Protein AF-F3FWI4-F1 (afdb_monomer)

Sequence (89 aa):
TRYISAVESMHALGRAMAGFFEEYDVVLTPTLNRAPPRLGELAFDDDSRSLQDFIALSHSYSPYTAIFNATGQPAMSVPLYWTADSLPL

Structure (mmCIF, N/CA/C/O backbone):
data_AF-F3FWI4-F1
#
_entry.id   AF-F3FWI4-F1
#
loop_
_atom_site.group_PDB
_atom_site.id
_atom_site.type_symbol
_atom_site.label_atom_id
_atom_site.label_alt_id
_atom_site.label_comp_id
_atom_site.label_asym_id
_atom_site.label_entity_id
_atom_site.label_seq_id
_atom_site.pdbx_PDB_ins_code
_atom_site.Cartn_x
_atom_site.Cartn_y
_atom_site.Cartn_z
_atom_site.occupancy
_atom_site.B_iso_or_equiv
_atom_site.auth_seq_id
_atom_site.auth_comp_id
_atom_site.auth_asym_id
_atom_site.auth_atom_id
_atom_site.pdbx_PDB_model_num
ATOM 1 N N . THR A 1 1 ? 3.367 20.090 16.250 1.00 82.50 1 THR A N 1
ATOM 2 C CA . THR A 1 1 ? 1.920 19.907 15.987 1.00 82.50 1 THR A CA 1
ATOM 3 C C . THR A 1 1 ? 1.631 18.949 14.834 1.00 82.50 1 THR A C 1
ATOM 5 O O . THR A 1 1 ? 0.761 18.110 15.008 1.00 82.50 1 THR A O 1
ATOM 8 N N . ARG A 1 2 ? 2.364 18.983 13.702 1.00 92.81 2 ARG A N 1
ATOM 9 C CA . ARG A 1 2 ? 2.129 18.080 12.545 1.00 92.81 2 ARG A CA 1
ATOM 10 C C . ARG A 1 2 ? 2.144 16.579 12.871 1.00 92.81 2 ARG A C 1
ATOM 12 O O . ARG A 1 2 ? 1.286 15.861 12.384 1.00 92.81 2 ARG A O 1
ATOM 19 N N . TYR A 1 3 ? 3.068 16.130 13.722 1.00 95.44 3 TYR A N 1
ATOM 20 C CA . TYR A 1 3 ? 3.142 14.724 14.136 1.00 95.44 3 TYR A CA 1
ATOM 21 C C . TYR A 1 3 ? 1.865 14.246 14.844 1.00 95.44 3 TYR A C 1
ATOM 23 O O . TYR A 1 3 ? 1.281 13.249 14.444 1.00 95.44 3 TYR A O 1
ATOM 31 N N . ILE A 1 4 ? 1.386 15.003 15.840 1.00 97.19 4 ILE A N 1
ATOM 32 C CA . ILE A 1 4 ? 0.155 14.671 16.576 1.00 97.19 4 ILE A CA 1
ATOM 33 C C . ILE A 1 4 ? -1.035 14.602 15.615 1.00 97.19 4 ILE A C 1
ATOM 35 O O . ILE A 1 4 ? -1.795 13.645 15.649 1.00 97.19 4 ILE A O 1
ATOM 39 N N . SER A 1 5 ? -1.156 15.569 14.700 1.00 97.50 5 SER A N 1
ATOM 40 C CA . SER A 1 5 ? -2.218 15.544 13.689 1.00 97.50 5 SER A CA 1
ATOM 41 C C . SER A 1 5 ? -2.156 14.303 12.793 1.00 97.50 5 SER A C 1
ATOM 43 O O . SER A 1 5 ? -3.205 13.796 12.417 1.00 97.50 5 SER A O 1
ATOM 45 N N . ALA A 1 6 ? -0.962 13.817 12.442 1.00 95.00 6 ALA A N 1
ATOM 46 C CA . ALA A 1 6 ? -0.815 12.603 11.642 1.00 95.00 6 ALA A CA 1
ATOM 47 C C . ALA A 1 6 ? -1.252 11.349 12.417 1.00 95.00 6 ALA A C 1
ATOM 49 O O . ALA A 1 6 ? -1.953 10.505 11.864 1.00 95.00 6 ALA A O 1
ATOM 50 N N . VAL A 1 7 ? -0.900 11.261 13.703 1.00 96.25 7 VAL A N 1
ATOM 51 C CA . VAL A 1 7 ? -1.351 10.177 14.590 1.00 96.25 7 VAL A CA 1
ATOM 52 C C . VAL A 1 7 ? -2.876 10.176 14.718 1.00 96.25 7 VAL A C 1
ATOM 54 O O . VAL A 1 7 ? -3.504 9.131 14.570 1.00 96.25 7 VAL A O 1
ATOM 57 N N . GLU A 1 8 ? -3.496 11.345 14.897 1.00 97.25 8 GLU A N 1
ATOM 58 C CA . GLU A 1 8 ? -4.959 11.449 14.949 1.00 97.25 8 GLU A CA 1
ATOM 59 C C . GLU A 1 8 ? -5.631 11.024 13.638 1.00 97.25 8 GLU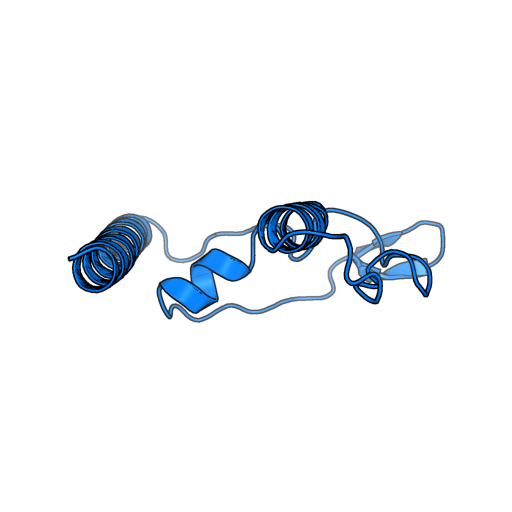 A C 1
ATOM 61 O O . GLU A 1 8 ? -6.661 10.347 13.669 1.00 97.25 8 GLU A O 1
ATOM 66 N N . SER A 1 9 ? -5.031 11.339 12.485 1.00 96.31 9 SER A N 1
ATOM 67 C CA . SER A 1 9 ? -5.512 10.845 11.189 1.00 96.31 9 SER A CA 1
ATOM 68 C C . SER A 1 9 ? -5.445 9.318 11.092 1.00 96.31 9 SER A C 1
ATOM 70 O O . SER A 1 9 ? -6.393 8.703 10.605 1.00 96.31 9 SER A O 1
ATOM 72 N N . MET A 1 10 ? -4.373 8.688 11.590 1.00 95.75 10 MET A N 1
ATOM 73 C CA . MET A 1 10 ? -4.271 7.222 11.637 1.00 95.75 10 MET A CA 1
ATOM 74 C C . MET A 1 10 ? -5.341 6.613 12.552 1.00 95.75 10 MET A C 1
ATOM 76 O O . MET A 1 10 ? -6.005 5.653 12.165 1.00 95.75 10 MET A O 1
ATOM 80 N N . HIS A 1 11 ? -5.580 7.200 13.730 1.00 97.00 11 HIS A N 1
ATOM 81 C CA . HIS A 1 11 ? -6.647 6.749 14.628 1.00 97.00 11 HIS A CA 1
ATOM 82 C C . HIS A 1 11 ? -8.043 6.902 14.007 1.00 97.00 11 HIS A C 1
ATOM 84 O O . HIS A 1 11 ? -8.895 6.027 14.173 1.00 97.00 11 HIS A O 1
ATOM 90 N N . ALA A 1 12 ? -8.297 8.002 13.293 1.00 97.62 12 ALA A N 1
ATOM 91 C CA . ALA A 1 12 ? -9.559 8.217 12.591 1.00 97.62 12 ALA A CA 1
ATOM 92 C C . ALA A 1 12 ? -9.779 7.172 11.489 1.00 97.62 12 ALA A C 1
ATOM 94 O O . ALA A 1 12 ? -10.871 6.611 11.402 1.00 97.62 12 ALA A O 1
ATOM 95 N N . LEU A 1 13 ? -8.737 6.857 10.713 1.00 97.44 13 LEU A N 1
ATOM 96 C CA . LEU A 1 13 ? -8.781 5.809 9.693 1.00 97.44 13 LEU A CA 1
ATOM 97 C C . LEU A 1 13 ? -9.055 4.428 10.311 1.00 97.44 13 LEU A C 1
ATOM 99 O O . LEU A 1 13 ? -9.892 3.685 9.802 1.00 97.44 13 LEU A O 1
ATOM 103 N N . GLY A 1 14 ? -8.420 4.115 11.445 1.00 97.69 14 GLY A N 1
ATOM 104 C CA . GLY A 1 14 ? -8.661 2.875 12.188 1.00 97.69 14 GLY A CA 1
ATOM 105 C C . GLY A 1 14 ? -10.118 2.719 12.629 1.00 97.69 14 GLY A C 1
ATOM 106 O O . GLY A 1 14 ? -10.711 1.665 12.414 1.00 97.69 14 GLY A O 1
ATOM 107 N N . ARG A 1 15 ? -10.728 3.782 13.172 1.00 97.69 15 ARG A N 1
ATOM 108 C CA . ARG A 1 15 ? -12.153 3.780 13.555 1.00 97.69 15 ARG A CA 1
ATOM 109 C C . ARG A 1 15 ? -13.088 3.635 12.356 1.00 97.69 15 ARG A C 1
ATOM 111 O O . ARG A 1 15 ? -14.080 2.926 12.461 1.00 97.69 15 ARG A O 1
ATOM 118 N N . ALA A 1 16 ? -12.772 4.275 11.230 1.00 97.50 16 ALA A N 1
ATOM 119 C CA . ALA A 1 16 ? -13.566 4.142 10.010 1.00 97.50 16 ALA A CA 1
ATOM 120 C C . ALA A 1 16 ? -13.560 2.696 9.488 1.00 97.50 16 ALA A C 1
ATOM 122 O O . ALA A 1 16 ? -14.615 2.153 9.173 1.00 97.50 16 ALA A O 1
ATOM 123 N N . MET A 1 17 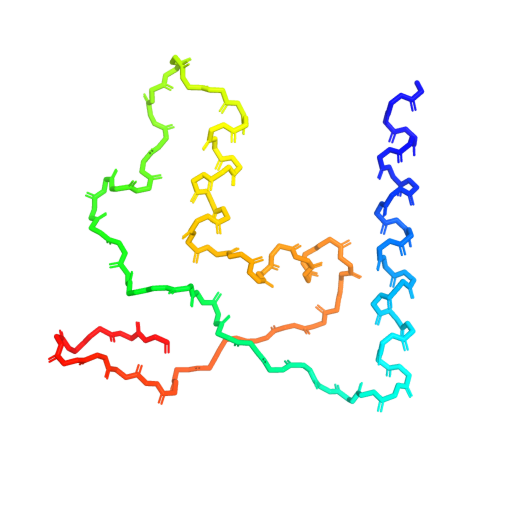? -12.389 2.049 9.466 1.00 97.38 17 MET A N 1
ATOM 124 C CA . MET A 1 17 ? -12.283 0.635 9.095 1.00 97.38 17 MET A CA 1
ATOM 125 C C . MET A 1 17 ? -12.984 -0.282 10.104 1.00 97.38 17 MET A C 1
ATOM 127 O O . MET A 1 17 ? -13.642 -1.229 9.693 1.00 97.38 17 MET A O 1
ATOM 131 N N . ALA A 1 18 ? -12.878 -0.006 11.409 1.00 97.00 18 ALA A N 1
ATOM 132 C CA . ALA A 1 18 ? -13.602 -0.766 12.427 1.00 97.00 18 ALA A CA 1
ATOM 133 C C . ALA A 1 18 ? -15.122 -0.704 12.202 1.00 97.00 18 ALA A C 1
ATOM 135 O O . ALA A 1 18 ? -15.759 -1.748 12.196 1.00 97.00 18 ALA A O 1
ATOM 136 N N . GLY A 1 19 ? -15.668 0.485 11.920 1.00 97.94 19 GLY A N 1
ATOM 137 C CA . GLY A 1 19 ? -17.088 0.653 11.598 1.00 97.94 19 GLY A CA 1
ATOM 138 C C . GLY A 1 19 ? -17.514 -0.067 10.314 1.00 97.94 19 GLY A C 1
ATOM 139 O O . GLY A 1 19 ? -18.595 -0.636 10.269 1.00 97.94 19 GLY A O 1
ATOM 140 N N . PHE A 1 20 ? -16.661 -0.116 9.283 1.00 97.19 20 PHE A N 1
ATOM 141 C CA . PHE A 1 20 ? -16.937 -0.919 8.083 1.00 97.19 20 PHE A CA 1
ATOM 142 C C . PHE A 1 20 ? -17.097 -2.413 8.418 1.00 97.19 20 PHE A C 1
ATOM 144 O O . PHE A 1 20 ? -18.018 -3.066 7.930 1.00 97.19 20 PHE A O 1
ATOM 151 N N . PHE A 1 21 ? -16.230 -2.941 9.285 1.00 97.56 21 PHE A N 1
ATOM 152 C CA . PHE A 1 21 ? -16.267 -4.345 9.699 1.00 97.56 21 PHE A CA 1
ATOM 153 C C . PHE A 1 21 ? -17.367 -4.673 10.728 1.00 97.56 21 PHE A C 1
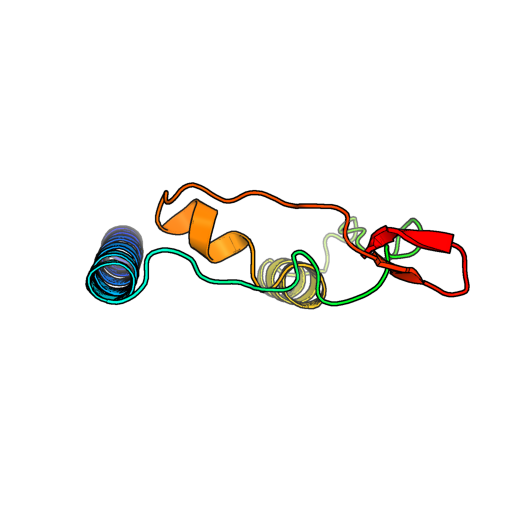ATOM 155 O O . PHE A 1 21 ? -17.495 -5.826 11.130 1.00 97.56 21 PHE A O 1
ATOM 162 N N . GLU A 1 22 ? -18.181 -3.699 11.150 1.00 98.06 22 GLU A N 1
ATOM 163 C CA . GLU A 1 22 ? -19.415 -3.983 11.899 1.00 98.06 22 GLU A CA 1
ATOM 164 C C . GLU A 1 22 ? -20.520 -4.544 10.987 1.00 98.06 22 GLU A C 1
ATOM 166 O O . GLU A 1 22 ? -21.395 -5.267 11.461 1.00 98.06 22 GLU A O 1
ATOM 171 N N . GLU A 1 23 ? -20.481 -4.231 9.686 1.00 98.44 23 GLU A N 1
ATOM 172 C CA . GLU A 1 23 ? -21.475 -4.672 8.695 1.00 98.44 23 GLU A CA 1
ATOM 173 C C . GLU A 1 23 ? -20.953 -5.799 7.787 1.00 98.44 23 GLU 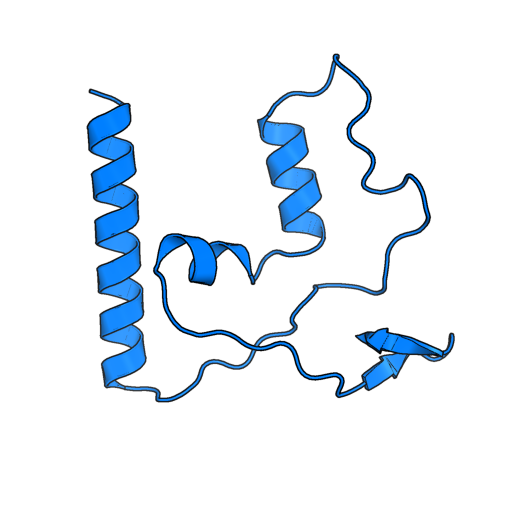A C 1
ATOM 175 O O . GLU A 1 23 ? -21.725 -6.663 7.371 1.00 98.44 23 GLU A O 1
ATOM 180 N N . TYR A 1 24 ? -19.651 -5.812 7.492 1.00 98.31 24 TYR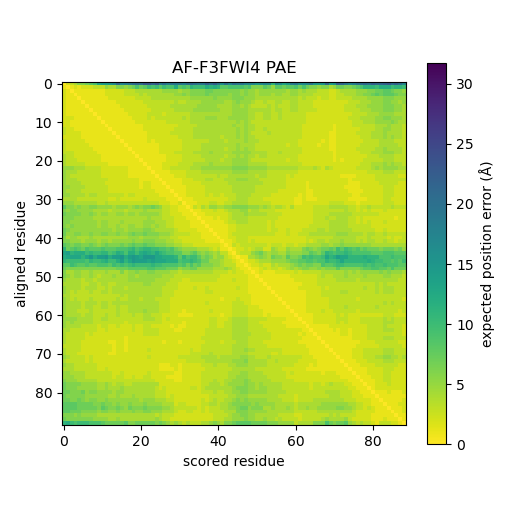 A N 1
ATOM 181 C CA . TYR A 1 24 ? -19.025 -6.778 6.586 1.00 98.31 24 TYR A CA 1
ATOM 182 C C . TYR A 1 24 ? -17.954 -7.592 7.307 1.00 98.31 24 TYR A C 1
ATOM 184 O O . TYR A 1 24 ? -17.107 -7.019 7.974 1.00 98.31 24 TYR A O 1
ATOM 192 N N . ASP A 1 25 ? -17.907 -8.911 7.106 1.00 98.25 25 ASP A N 1
ATOM 193 C CA . ASP A 1 25 ? -16.851 -9.751 7.699 1.00 98.25 25 ASP A CA 1
ATOM 194 C C . ASP A 1 25 ? -15.518 -9.665 6.935 1.00 98.25 25 ASP A C 1
ATOM 196 O O . ASP A 1 25 ? -14.438 -9.814 7.507 1.00 98.25 25 ASP A O 1
ATOM 200 N N . VAL A 1 26 ? -15.585 -9.466 5.614 1.00 96.94 26 VAL A N 1
ATOM 201 C CA . VAL A 1 26 ? -14.431 -9.497 4.705 1.00 96.94 26 VAL A CA 1
ATOM 202 C C . VAL A 1 26 ? -14.600 -8.449 3.609 1.00 96.94 26 VAL A C 1
ATOM 204 O O . VAL A 1 26 ? -15.680 -8.289 3.044 1.00 96.94 26 VAL A O 1
ATOM 207 N N . VAL A 1 27 ? -13.497 -7.790 3.250 1.00 96.88 27 VAL A N 1
ATOM 208 C CA . VAL A 1 27 ? -13.379 -6.984 2.030 1.00 96.88 27 VAL A CA 1
ATOM 209 C C . VAL A 1 27 ? -12.476 -7.705 1.035 1.00 96.88 27 VAL A C 1
ATOM 211 O O . VAL A 1 27 ? -11.383 -8.148 1.383 1.00 96.88 27 VAL A O 1
ATOM 214 N N . LEU A 1 28 ? -12.938 -7.834 -0.209 1.00 96.50 28 LEU A N 1
ATOM 215 C CA . LEU A 1 28 ? -12.178 -8.460 -1.286 1.00 96.50 28 LEU A CA 1
ATOM 216 C C . LEU A 1 28 ? -11.654 -7.388 -2.241 1.00 96.50 28 LEU A C 1
ATOM 218 O O . LEU A 1 28 ? -12.427 -6.624 -2.818 1.00 96.50 28 LEU A O 1
ATOM 222 N N . THR A 1 29 ? -10.339 -7.354 -2.427 1.00 96.06 29 THR A N 1
ATOM 223 C CA . THR A 1 29 ? -9.660 -6.469 -3.375 1.00 96.06 29 THR A CA 1
ATOM 224 C C . THR A 1 29 ? -8.603 -7.260 -4.144 1.00 96.06 29 THR A C 1
ATOM 226 O O . THR A 1 29 ? -8.093 -8.264 -3.638 1.00 96.06 29 THR A O 1
ATOM 229 N N . PRO A 1 30 ? -8.221 -6.829 -5.358 1.00 95.12 30 PRO A N 1
ATOM 230 C CA . PRO A 1 30 ? -6.951 -7.257 -5.928 1.00 95.12 30 PRO A CA 1
ATOM 231 C C . PRO A 1 30 ? -5.809 -6.934 -4.953 1.00 95.12 30 PRO A C 1
ATOM 233 O O . PRO A 1 30 ? -5.799 -5.858 -4.351 1.00 95.12 30 PRO A O 1
ATOM 236 N N . THR A 1 31 ? -4.827 -7.832 -4.805 1.00 96.06 31 THR A N 1
ATOM 237 C CA . THR A 1 31 ? -3.653 -7.532 -3.957 1.00 96.06 31 THR A CA 1
ATOM 238 C C . THR A 1 31 ? -2.804 -6.422 -4.594 1.00 96.06 31 THR A C 1
ATOM 240 O O . THR A 1 31 ? -2.353 -5.498 -3.916 1.00 96.06 31 THR A O 1
ATOM 243 N N . LEU A 1 32 ? -2.617 -6.496 -5.913 1.00 95.50 32 LEU A N 1
ATOM 244 C CA . LEU A 1 32 ? -1.860 -5.557 -6.742 1.00 95.50 32 LEU A CA 1
ATOM 245 C C . LEU A 1 32 ? -2.743 -5.097 -7.909 1.00 95.50 32 LEU A C 1
ATOM 247 O O . LEU A 1 32 ? -3.677 -5.802 -8.287 1.00 95.50 32 LEU A O 1
ATOM 251 N N . ASN A 1 33 ? -2.481 -3.919 -8.487 1.00 93.62 33 ASN A N 1
ATOM 252 C CA . ASN A 1 33 ? -3.350 -3.384 -9.549 1.00 93.62 33 ASN A CA 1
ATOM 253 C C . ASN A 1 33 ? -2.996 -3.858 -10.971 1.00 93.62 33 ASN A C 1
ATOM 255 O O . ASN A 1 33 ? -3.747 -3.582 -11.907 1.00 93.62 33 ASN A O 1
ATOM 259 N N . ARG A 1 34 ? -1.846 -4.519 -11.144 1.00 93.25 34 ARG A N 1
ATOM 260 C CA . ARG A 1 34 ? -1.316 -4.970 -12.436 1.00 93.25 34 ARG A CA 1
ATOM 261 C C . ARG A 1 34 ? -0.304 -6.095 -12.251 1.00 93.25 34 ARG A C 1
ATOM 263 O O . ARG A 1 34 ? 0.122 -6.375 -11.133 1.00 93.25 34 ARG A O 1
ATOM 270 N N . ALA A 1 35 ? 0.084 -6.705 -13.369 1.00 93.25 35 ALA A N 1
ATOM 271 C CA . ALA A 1 35 ? 1.083 -7.768 -13.410 1.00 93.25 35 ALA A CA 1
ATOM 272 C C . ALA A 1 35 ? 2.426 -7.337 -12.792 1.00 93.25 35 ALA A C 1
ATOM 274 O O . ALA A 1 35 ? 2.731 -6.137 -12.789 1.00 93.25 35 ALA A O 1
ATOM 275 N N . PRO A 1 36 ? 3.236 -8.301 -12.306 1.00 94.50 36 PRO A N 1
ATOM 276 C CA . PRO A 1 36 ? 4.563 -8.028 -11.777 1.00 94.50 36 PRO A CA 1
ATOM 277 C C . PRO A 1 36 ? 5.375 -7.114 -12.710 1.00 94.50 36 PRO A C 1
ATOM 279 O O . PRO A 1 36 ? 5.449 -7.378 -13.915 1.00 94.50 36 PRO A O 1
ATOM 282 N N . PRO A 1 37 ? 5.962 -6.029 -12.181 1.00 93.94 37 PRO A N 1
ATOM 283 C CA . PRO A 1 37 ? 6.679 -5.051 -12.978 1.00 93.94 37 PRO A CA 1
ATOM 284 C C . PRO A 1 37 ? 7.991 -5.649 -13.481 1.00 93.94 37 PRO A C 1
ATOM 286 O O . PRO A 1 37 ? 8.527 -6.608 -12.913 1.00 93.94 37 PRO A O 1
ATOM 289 N N . ARG A 1 38 ? 8.559 -5.048 -14.527 1.00 94.25 38 ARG A N 1
ATOM 290 C CA . ARG A 1 38 ? 9.905 -5.433 -14.963 1.00 94.25 38 ARG A CA 1
ATOM 291 C C . ARG A 1 38 ? 10.935 -5.049 -13.904 1.00 94.25 38 ARG A C 1
ATOM 293 O O . ARG A 1 38 ? 10.747 -4.107 -13.133 1.00 94.25 38 ARG A O 1
ATOM 300 N N . LEU A 1 39 ? 12.064 -5.754 -13.906 1.00 94.25 39 LEU A N 1
ATOM 301 C CA . LEU A 1 39 ? 13.199 -5.395 -13.059 1.00 94.25 39 LEU A CA 1
ATOM 302 C C . LEU A 1 39 ? 13.611 -3.938 -13.315 1.00 94.25 39 LEU A C 1
ATOM 304 O O . 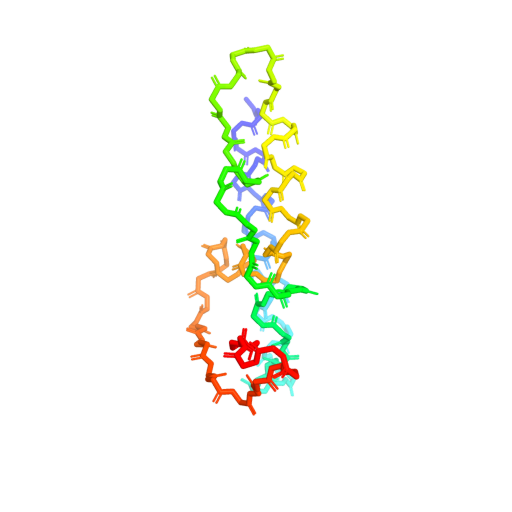LEU A 1 39 ? 13.711 -3.508 -14.462 1.00 94.25 39 LEU A O 1
ATOM 308 N N . GLY A 1 40 ? 13.815 -3.188 -12.232 1.00 93.56 40 GLY A N 1
ATOM 309 C CA . GLY A 1 40 ? 14.163 -1.765 -12.269 1.00 93.56 40 GLY A CA 1
ATOM 310 C C . GLY A 1 40 ? 12.977 -0.805 -12.416 1.00 93.56 40 GLY A C 1
ATOM 311 O O . GLY A 1 40 ? 13.124 0.374 -12.133 1.00 93.56 40 GLY A O 1
ATOM 312 N N . GLU A 1 41 ? 11.781 -1.269 -12.784 1.00 93.12 41 GLU A N 1
ATOM 313 C CA . GLU A 1 41 ? 10.637 -0.372 -13.021 1.00 93.12 41 GLU A CA 1
ATOM 314 C C . GLU A 1 41 ? 10.122 0.303 -11.739 1.00 93.12 41 GLU A C 1
ATOM 316 O O . GLU A 1 41 ? 9.662 1.441 -11.777 1.00 93.12 41 GLU A O 1
ATOM 321 N N . LEU A 1 42 ? 10.228 -0.383 -10.597 1.00 92.69 42 LEU A N 1
ATOM 322 C CA . LEU A 1 42 ? 9.935 0.191 -9.280 1.00 92.69 42 LEU A CA 1
ATOM 323 C C . LEU A 1 42 ? 11.192 0.679 -8.543 1.00 92.69 42 LEU A C 1
ATOM 325 O O . LEU A 1 42 ? 11.116 0.968 -7.349 1.00 92.69 42 LEU A O 1
ATOM 329 N N . ALA A 1 43 ? 12.347 0.745 -9.213 1.00 92.12 43 ALA A N 1
ATOM 330 C CA . ALA A 1 43 ? 13.555 1.257 -8.582 1.00 92.12 43 ALA A CA 1
ATOM 331 C C . ALA A 1 43 ? 13.366 2.725 -8.167 1.00 92.12 43 ALA A C 1
ATOM 333 O O . ALA A 1 43 ? 12.705 3.527 -8.840 1.00 92.12 43 ALA A O 1
ATOM 334 N N . PHE A 1 44 ? 13.930 3.047 -7.009 1.00 88.38 44 PHE A N 1
ATOM 335 C CA . PHE A 1 44 ? 13.938 4.387 -6.441 1.00 88.38 44 PHE A CA 1
ATOM 336 C C . PHE A 1 44 ? 15.371 4.719 -6.016 1.00 88.38 44 PHE A C 1
ATOM 338 O O . PHE A 1 44 ? 15.684 4.829 -4.836 1.00 88.38 44 PHE A O 1
ATOM 345 N N . ASP A 1 45 ? 16.254 4.754 -7.008 1.00 85.50 45 ASP A N 1
ATOM 346 C CA . ASP A 1 45 ? 17.709 4.915 -6.906 1.00 85.50 45 ASP A CA 1
ATOM 347 C C . ASP A 1 45 ? 18.199 6.285 -7.412 1.00 85.50 45 ASP A C 1
ATOM 349 O O . ASP A 1 45 ? 19.399 6.531 -7.495 1.00 85.50 45 ASP A O 1
ATOM 353 N N . ASP A 1 46 ? 17.265 7.184 -7.721 1.00 87.56 46 ASP A N 1
ATOM 354 C CA . ASP A 1 46 ? 17.523 8.555 -8.148 1.00 87.56 46 ASP A CA 1
ATOM 355 C C . ASP A 1 46 ? 17.225 9.536 -7.007 1.00 87.56 46 ASP A C 1
ATOM 357 O O . ASP A 1 46 ? 16.064 9.796 -6.674 1.00 87.56 46 ASP A O 1
ATOM 361 N N . ASP A 1 47 ? 18.288 10.114 -6.445 1.00 88.00 47 ASP A N 1
ATOM 362 C CA . ASP A 1 47 ? 18.231 11.091 -5.352 1.00 88.00 47 ASP A CA 1
ATOM 363 C C . ASP A 1 47 ? 17.507 12.399 -5.731 1.00 88.00 47 ASP A C 1
ATOM 365 O O . ASP A 1 47 ? 17.176 13.200 -4.853 1.00 88.00 47 ASP A O 1
ATOM 369 N N . SER A 1 48 ? 17.238 12.645 -7.020 1.00 92.25 48 SER A N 1
ATOM 370 C CA . SER A 1 48 ? 16.444 13.798 -7.461 1.00 92.25 48 SER A CA 1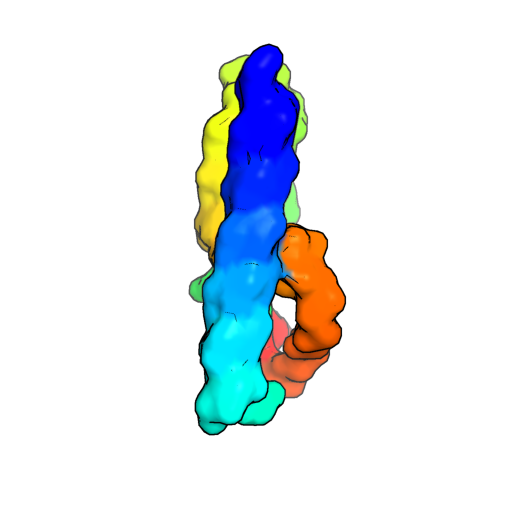
ATOM 371 C C . SER A 1 48 ? 14.941 13.631 -7.212 1.00 92.25 48 SER A C 1
ATOM 373 O O . SER A 1 48 ? 14.199 14.619 -7.222 1.00 92.25 48 SER A O 1
ATOM 375 N N . ARG A 1 49 ? 14.474 12.401 -6.959 1.00 92.50 49 ARG A N 1
ATOM 376 C CA . ARG A 1 49 ? 13.055 12.096 -6.756 1.00 92.50 49 ARG A CA 1
ATOM 377 C C . ARG A 1 49 ? 12.614 12.396 -5.326 1.00 92.50 49 ARG A C 1
ATOM 379 O O . ARG A 1 49 ? 13.299 12.110 -4.347 1.00 92.50 49 ARG A O 1
ATOM 386 N N . SER A 1 50 ? 11.411 12.942 -5.191 1.00 95.25 50 SER A N 1
ATOM 387 C CA . SER A 1 50 ? 10.839 13.304 -3.897 1.00 95.25 50 SER A CA 1
ATOM 388 C C . SER A 1 50 ? 10.154 12.121 -3.207 1.00 95.25 50 SER A C 1
ATOM 390 O O . SER A 1 50 ? 9.723 11.158 -3.841 1.00 95.25 50 SER A O 1
ATOM 392 N N . LEU A 1 51 ? 9.924 12.235 -1.895 1.00 91.94 51 LEU A N 1
ATOM 393 C CA . LEU A 1 51 ? 9.079 11.282 -1.163 1.00 91.94 51 LEU A CA 1
ATOM 394 C C . LEU A 1 51 ? 7.679 11.136 -1.792 1.00 91.94 51 LEU A C 1
ATOM 396 O O . LEU A 1 51 ? 7.099 10.054 -1.760 1.00 91.94 51 LEU A O 1
ATOM 400 N N . GLN A 1 52 ? 7.134 12.205 -2.380 1.00 94.75 52 GLN A N 1
ATOM 401 C CA . GLN A 1 52 ? 5.833 12.142 -3.049 1.00 94.75 52 GLN A CA 1
ATOM 402 C C . GLN A 1 52 ? 5.887 11.276 -4.311 1.00 94.75 52 GLN A C 1
ATOM 404 O O . GLN A 1 52 ? 4.958 10.510 -4.557 1.00 94.75 52 GLN A O 1
ATOM 409 N N . ASP A 1 53 ? 6.996 11.313 -5.052 1.00 95.25 53 ASP A N 1
ATOM 410 C CA . ASP A 1 53 ? 7.202 10.454 -6.222 1.00 95.25 53 ASP A CA 1
ATOM 411 C C . ASP A 1 53 ? 7.325 8.982 -5.822 1.00 95.25 53 ASP A C 1
ATOM 413 O O . ASP A 1 53 ? 6.852 8.104 -6.546 1.00 95.25 53 ASP A O 1
ATOM 417 N N . PHE A 1 54 ? 7.932 8.703 -4.664 1.00 92.88 54 PHE A N 1
ATOM 418 C CA . PHE A 1 54 ? 8.000 7.351 -4.108 1.00 92.88 54 PHE A CA 1
ATOM 419 C C . PHE A 1 54 ? 6.611 6.832 -3.727 1.00 92.88 54 PHE A C 1
ATOM 421 O O . PHE A 1 54 ? 6.241 5.711 -4.087 1.00 92.88 54 PHE A O 1
ATOM 428 N N . ILE A 1 55 ? 5.823 7.654 -3.026 1.00 93.62 55 ILE A N 1
ATOM 429 C CA . ILE A 1 55 ? 4.457 7.309 -2.613 1.00 93.62 55 ILE A CA 1
ATOM 430 C C . ILE A 1 55 ? 3.573 7.084 -3.843 1.00 93.62 55 ILE A C 1
ATOM 432 O O . ILE A 1 55 ? 2.858 6.084 -3.906 1.00 93.62 55 ILE A O 1
ATOM 436 N N . ALA A 1 56 ? 3.650 7.970 -4.839 1.00 94.19 56 ALA A N 1
ATOM 437 C CA . ALA A 1 56 ? 2.894 7.845 -6.079 1.00 94.19 56 ALA A CA 1
ATOM 438 C C . ALA A 1 56 ? 3.267 6.568 -6.846 1.00 94.19 56 ALA A C 1
ATOM 440 O O . ALA A 1 56 ? 2.377 5.822 -7.253 1.00 94.19 56 ALA A O 1
ATOM 441 N N . LEU A 1 57 ? 4.565 6.270 -6.986 1.00 94.06 57 LEU A N 1
ATOM 442 C CA . LEU A 1 57 ? 5.034 5.044 -7.634 1.00 94.06 57 LEU A CA 1
ATOM 443 C C . LEU A 1 57 ? 4.564 3.791 -6.879 1.00 94.06 57 LEU A C 1
ATOM 445 O O . LEU A 1 57 ? 4.043 2.866 -7.500 1.00 94.06 57 LEU A O 1
ATOM 449 N N . SER A 1 58 ? 4.669 3.782 -5.550 1.00 93.19 58 SER A N 1
ATOM 450 C CA . SER A 1 58 ? 4.231 2.657 -4.714 1.00 93.19 58 SER A CA 1
ATOM 451 C C . SER A 1 58 ? 2.722 2.413 -4.834 1.00 93.19 58 SER A C 1
ATOM 453 O O . SER A 1 58 ? 2.290 1.296 -5.121 1.00 93.19 58 SER A O 1
ATOM 455 N N . HIS A 1 59 ? 1.902 3.462 -4.708 1.00 94.38 59 HIS A N 1
ATOM 456 C CA . HIS A 1 59 ? 0.447 3.354 -4.862 1.00 94.38 59 HIS A CA 1
ATOM 457 C C . HIS A 1 59 ? 0.016 3.042 -6.300 1.00 94.38 59 HIS A C 1
ATOM 459 O O . HIS A 1 59 ? -1.042 2.448 -6.495 1.00 94.38 59 HIS A O 1
ATOM 465 N N . SER A 1 60 ? 0.832 3.365 -7.309 1.00 93.69 60 SER A N 1
ATOM 466 C CA . SER A 1 60 ? 0.567 2.956 -8.694 1.00 93.69 60 SER A CA 1
ATOM 467 C C . SER A 1 60 ? 0.655 1.442 -8.914 1.00 93.69 60 SER A C 1
ATOM 469 O O . SER A 1 60 ? 0.217 0.972 -9.960 1.00 93.69 60 SER A O 1
ATOM 471 N N . TYR A 1 61 ? 1.214 0.683 -7.963 1.00 95.44 61 TYR A N 1
ATOM 472 C CA . TYR A 1 61 ? 1.357 -0.772 -8.042 1.00 95.44 61 TYR A CA 1
ATOM 473 C C . TYR A 1 61 ? 0.574 -1.510 -6.945 1.00 95.44 61 TYR A C 1
ATOM 475 O O . TYR A 1 61 ? -0.160 -2.453 -7.243 1.00 95.44 61 TYR A O 1
ATOM 483 N N . SER A 1 62 ? 0.664 -1.051 -5.692 1.00 95.38 62 SER A N 1
ATOM 484 C CA . SER A 1 62 ? 0.002 -1.657 -4.527 1.00 95.38 62 SER A CA 1
ATOM 485 C C . SER A 1 62 ? -0.936 -0.669 -3.807 1.00 95.38 62 SER A C 1
ATOM 487 O O . SER A 1 62 ? -0.681 -0.295 -2.658 1.00 95.38 62 SER A O 1
ATOM 489 N N . PRO A 1 63 ? -2.026 -0.210 -4.450 1.00 95.12 63 PRO A N 1
ATOM 490 C CA . PRO A 1 63 ? -2.906 0.812 -3.872 1.00 95.12 63 PRO A CA 1
ATOM 491 C C . PRO A 1 63 ? -3.730 0.316 -2.675 1.00 95.12 63 PRO A C 1
ATOM 493 O O . PRO A 1 63 ? -4.153 1.124 -1.853 1.00 95.12 63 PRO A O 1
ATOM 496 N N . TYR A 1 64 ? -3.974 -0.994 -2.568 1.00 95.81 64 TYR A N 1
ATOM 497 C CA . TYR A 1 64 ? -4.941 -1.544 -1.613 1.00 95.81 64 TYR A CA 1
ATOM 498 C C . TYR A 1 64 ? -4.321 -2.090 -0.323 1.00 95.81 64 TYR A C 1
ATOM 500 O O . TYR A 1 64 ? -5.048 -2.388 0.615 1.00 95.81 64 TYR A O 1
ATOM 508 N N . THR A 1 65 ? -2.997 -2.229 -0.238 1.00 95.44 65 THR A N 1
ATOM 509 C CA . THR A 1 65 ? -2.349 -2.935 0.884 1.00 95.44 65 THR A CA 1
ATOM 510 C C . THR A 1 65 ? -1.980 -2.014 2.045 1.00 95.44 65 THR A C 1
ATOM 512 O O . THR A 1 65 ? -2.027 -2.427 3.202 1.00 95.44 65 THR A O 1
ATOM 515 N N . ALA A 1 66 ? -1.645 -0.750 1.762 1.00 94.62 66 ALA A N 1
ATOM 516 C CA . ALA A 1 66 ? -1.145 0.190 2.765 1.00 94.62 66 ALA A CA 1
ATOM 517 C C . ALA A 1 66 ? -2.162 0.491 3.876 1.00 94.62 66 ALA A C 1
ATOM 519 O O . ALA A 1 66 ? -1.767 0.708 5.022 1.00 94.62 66 ALA A O 1
ATOM 520 N N . ILE A 1 67 ? -3.460 0.465 3.558 1.00 94.62 67 ILE A N 1
ATOM 521 C CA . ILE A 1 67 ? -4.516 0.717 4.541 1.00 94.62 67 ILE A CA 1
ATOM 522 C C . ILE A 1 67 ? -4.478 -0.311 5.676 1.00 94.62 67 ILE A C 1
ATOM 524 O O . ILE A 1 67 ? -4.492 0.089 6.831 1.00 94.62 67 ILE A O 1
ATOM 528 N N . PHE A 1 68 ? -4.284 -1.599 5.371 1.00 96.19 68 PHE A N 1
ATOM 529 C CA . PHE A 1 68 ? -4.229 -2.664 6.378 1.00 96.19 68 PHE A CA 1
ATOM 530 C C . PHE A 1 68 ? -2.999 -2.555 7.290 1.00 96.19 68 PHE A C 1
ATOM 532 O O . PHE A 1 68 ? -3.094 -2.849 8.478 1.00 96.19 68 PHE A O 1
ATOM 539 N N . ASN A 1 69 ? -1.872 -2.041 6.781 1.00 94.75 69 ASN A N 1
ATOM 540 C CA . ASN A 1 69 ? -0.715 -1.708 7.622 1.00 94.75 69 ASN A CA 1
ATOM 541 C C . ASN A 1 69 ? -1.022 -0.544 8.576 1.00 94.75 69 ASN A C 1
ATOM 543 O O . ASN A 1 69 ? -0.579 -0.547 9.721 1.00 94.75 69 ASN A O 1
ATOM 547 N N . ALA A 1 70 ? -1.758 0.464 8.097 1.00 94.50 70 ALA A N 1
ATOM 548 C CA . ALA A 1 70 ? -2.081 1.655 8.875 1.00 94.50 70 ALA A CA 1
ATOM 549 C C . ALA A 1 70 ? -3.125 1.382 9.966 1.00 94.50 70 ALA A C 1
ATOM 551 O O . ALA A 1 70 ? -3.051 1.975 11.041 1.00 94.50 70 ALA A O 1
ATOM 552 N N . THR A 1 71 ? -4.098 0.511 9.691 1.00 96.00 71 THR A N 1
ATOM 553 C CA . THR A 1 71 ? -5.239 0.257 10.579 1.00 96.00 71 THR A CA 1
ATOM 554 C C . THR A 1 71 ? -5.141 -1.050 11.368 1.00 96.00 71 THR A C 1
ATOM 556 O O . THR A 1 71 ? -5.834 -1.192 12.373 1.00 96.00 71 THR A O 1
ATOM 559 N N . GLY A 1 72 ? -4.245 -1.964 10.983 1.00 95.00 72 GLY A N 1
ATOM 560 C CA . GLY A 1 72 ? -3.845 -3.131 11.776 1.00 95.00 72 GLY A CA 1
ATOM 561 C C . GLY A 1 72 ? -4.733 -4.373 11.650 1.00 95.00 72 GLY A C 1
ATOM 562 O O . GLY A 1 72 ? -4.506 -5.347 12.366 1.00 95.00 72 GLY A O 1
ATOM 563 N N . GLN A 1 73 ? -5.737 -4.373 10.773 1.00 96.44 73 GLN A N 1
ATOM 564 C CA . GLN A 1 73 ? -6.570 -5.549 10.510 1.00 96.44 73 GLN A CA 1
ATOM 565 C C . GLN A 1 73 ? -5.764 -6.650 9.804 1.00 96.44 73 GLN A C 1
ATOM 567 O O . GLN A 1 73 ? -4.858 -6.350 9.021 1.00 96.44 73 GLN A O 1
ATOM 572 N N . PRO A 1 74 ? -6.115 -7.929 10.022 1.00 97.38 74 PRO A N 1
ATOM 573 C CA . PRO A 1 74 ? -5.520 -9.028 9.275 1.00 97.38 74 PRO A CA 1
ATOM 574 C C . PRO A 1 74 ? -5.838 -8.911 7.778 1.00 97.38 74 PRO A C 1
ATOM 576 O O . PRO A 1 74 ? -6.962 -8.601 7.388 1.00 97.38 74 PRO A O 1
ATOM 579 N N . ALA A 1 75 ? -4.847 -9.212 6.941 1.00 97.94 75 ALA A N 1
ATOM 580 C CA . ALA A 1 75 ? -4.981 -9.283 5.491 1.00 97.94 75 ALA A CA 1
ATOM 581 C C . ALA A 1 75 ? -4.184 -10.477 4.950 1.00 97.94 75 ALA A C 1
ATOM 583 O O . ALA A 1 75 ? -3.155 -10.856 5.513 1.00 97.94 75 ALA A O 1
ATOM 584 N N . MET A 1 76 ? -4.649 -11.065 3.847 1.00 97.88 76 MET A N 1
ATOM 585 C CA . MET A 1 76 ? -3.962 -12.157 3.156 1.00 97.88 76 MET A CA 1
ATOM 586 C C . MET A 1 76 ? -4.019 -11.967 1.641 1.00 97.88 76 MET A C 1
ATOM 588 O O . MET A 1 76 ? -5.015 -11.481 1.112 1.00 97.88 76 MET A O 1
ATOM 592 N N . SER A 1 77 ? -2.957 -12.385 0.950 1.00 97.19 77 SER A N 1
ATOM 593 C CA . SER A 1 77 ? -2.929 -12.500 -0.510 1.00 97.19 77 SER A CA 1
ATOM 594 C C . SER A 1 77 ? -3.100 -13.966 -0.896 1.00 97.19 77 SER A C 1
ATOM 596 O O . SER A 1 77 ? -2.451 -14.839 -0.314 1.00 97.19 77 SER A O 1
ATOM 598 N N . VAL A 1 78 ? -3.993 -14.237 -1.848 1.00 96.06 78 VAL A N 1
ATOM 599 C CA . VAL A 1 78 ? -4.308 -15.590 -2.322 1.00 96.06 78 VAL A CA 1
ATOM 600 C C . VAL A 1 78 ? -4.083 -15.637 -3.832 1.00 96.06 78 VAL A C 1
ATOM 602 O O . VAL A 1 78 ? -4.648 -14.802 -4.535 1.00 96.06 78 VAL A O 1
ATOM 605 N N . PRO A 1 79 ? -3.290 -16.591 -4.350 1.00 94.69 79 PRO A N 1
ATOM 606 C CA . PRO A 1 79 ? -3.002 -16.673 -5.775 1.00 94.69 79 PRO A CA 1
ATOM 607 C C . PRO A 1 79 ? -4.181 -17.324 -6.506 1.00 94.69 79 PRO A C 1
ATOM 609 O O . PRO A 1 79 ? -4.319 -18.548 -6.533 1.00 94.69 79 PRO A O 1
ATOM 612 N N . LEU A 1 80 ? -5.065 -16.494 -7.058 1.00 95.12 80 LEU A N 1
ATOM 613 C CA . LEU A 1 80 ? -6.312 -16.939 -7.687 1.00 95.12 80 LEU A CA 1
ATOM 614 C C . LEU A 1 80 ? -6.261 -16.902 -9.218 1.00 95.12 80 LEU A C 1
ATOM 616 O O . LEU A 1 80 ? -7.136 -17.481 -9.862 1.00 95.12 80 LEU A O 1
ATOM 620 N N . TYR A 1 81 ? -5.265 -16.232 -9.807 1.00 94.12 81 TYR A N 1
ATOM 621 C CA . TYR A 1 81 ? -5.198 -16.029 -11.250 1.00 94.12 81 TYR A CA 1
ATOM 622 C C . TYR A 1 81 ? -3.763 -15.957 -11.789 1.00 94.12 81 TYR A C 1
ATOM 624 O O . TYR A 1 81 ? -2.844 -15.484 -11.125 1.00 94.12 81 TYR A O 1
ATOM 632 N N . TRP A 1 82 ? -3.598 -16.406 -13.036 1.00 95.75 82 TRP A N 1
ATOM 633 C CA . TRP A 1 82 ? -2.384 -16.238 -13.831 1.00 95.75 82 TRP A CA 1
ATOM 634 C C . TRP A 1 82 ? -2.732 -15.583 -15.167 1.00 95.75 82 TRP A C 1
ATOM 636 O O . TRP A 1 82 ? -3.709 -15.956 -15.816 1.00 95.75 82 TRP A O 1
ATOM 646 N N . THR A 1 83 ? -1.927 -14.608 -15.587 1.00 94.00 83 THR A N 1
ATOM 647 C CA . THR A 1 83 ? -2.063 -13.938 -16.885 1.00 94.00 83 THR A CA 1
ATOM 648 C C . THR A 1 83 ? -1.756 -14.883 -18.049 1.00 94.00 83 THR A C 1
ATOM 650 O O . THR A 1 83 ? -1.211 -15.971 -17.865 1.00 94.00 83 THR A O 1
ATOM 653 N N . ALA A 1 84 ? -2.049 -14.439 -19.278 1.00 95.75 84 ALA A N 1
ATOM 654 C CA . ALA A 1 84 ? -1.674 -15.164 -20.496 1.00 95.75 84 ALA A CA 1
ATOM 655 C C . ALA A 1 84 ? -0.154 -15.408 -20.605 1.00 95.75 84 ALA A C 1
ATOM 657 O O . ALA A 1 84 ? 0.267 -16.438 -21.124 1.00 95.75 84 ALA A O 1
ATOM 658 N N . ASP A 1 85 ? 0.657 -14.511 -20.035 1.00 95.50 85 ASP A N 1
ATOM 659 C CA . ASP A 1 85 ? 2.118 -14.640 -19.956 1.00 95.50 85 ASP A CA 1
ATOM 660 C C . ASP A 1 85 ? 2.578 -15.505 -18.765 1.00 95.50 85 ASP A C 1
ATOM 662 O O . ASP A 1 85 ? 3.759 -15.530 -18.424 1.00 95.50 85 ASP A O 1
ATOM 666 N N . SER A 1 86 ? 1.655 -16.225 -18.116 1.00 95.75 86 SER A N 1
ATOM 667 C CA . SER A 1 86 ? 1.909 -17.087 -16.953 1.00 95.75 86 SER A CA 1
ATOM 668 C C . SER A 1 86 ? 2.466 -16.350 -15.727 1.00 95.75 86 SER A C 1
ATOM 670 O O . SER A 1 86 ? 3.191 -16.938 -14.923 1.00 95.75 86 SER A O 1
ATOM 672 N N . LEU A 1 87 ? 2.103 -15.075 -15.543 1.00 96.06 87 LEU A N 1
ATOM 673 C CA . LEU A 1 87 ? 2.447 -14.302 -14.345 1.00 96.06 87 LEU A CA 1
ATOM 674 C C . LEU A 1 87 ? 1.292 -14.313 -13.333 1.00 96.06 87 LEU A C 1
ATOM 676 O O . LEU A 1 87 ? 0.144 -14.179 -13.754 1.00 96.06 87 LEU A O 1
ATOM 680 N N . PRO A 1 88 ? 1.555 -14.431 -12.021 1.00 94.38 88 PRO A N 1
ATOM 681 C CA . PRO A 1 88 ? 0.502 -14.395 -11.008 1.00 94.38 88 PRO A CA 1
ATOM 682 C C 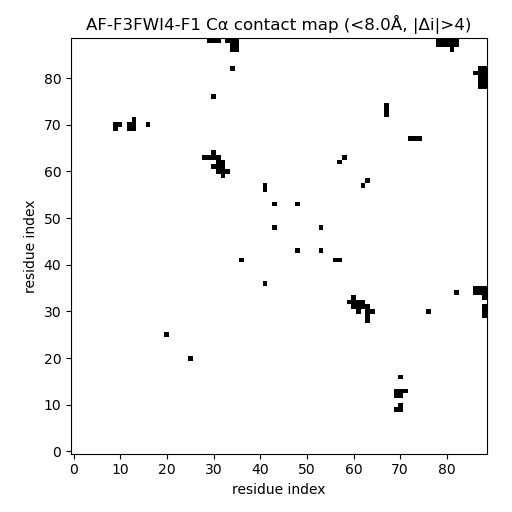. PRO A 1 88 ? -0.124 -12.995 -10.885 1.00 94.38 88 PRO A C 1
ATOM 684 O O . PRO A 1 88 ? 0.585 -11.990 -11.010 1.00 94.38 88 PRO A O 1
ATOM 687 N N . LEU A 1 89 ? -1.431 -12.945 -10.598 1.00 88.38 89 LEU A N 1
ATOM 688 C CA . LEU A 1 89 ? -2.162 -11.756 -10.130 1.00 88.38 89 LEU A CA 1
ATOM 689 C C . LEU A 1 89 ? -2.899 -12.036 -8.818 1.00 88.38 89 LEU A C 1
ATOM 691 O O . LEU A 1 89 ? -3.446 -13.156 -8.672 1.00 88.38 89 LEU A O 1
#

Secondary structure (DSSP, 8-state):
-HHHHHHHHHHHHHHHHHHHTTT-S-----SSSSSPPPTTTT----TTS-HHHHHHHHHTT-TTTHHHHHH----------B-TTS-B-

Organism: NCBI:txid629262

InterPro domains:
  IPR023631 Amidase signature domain [PF01425] (3-88)
  IPR036928 Amidase signature (AS) superfamily [G3DSA:3.90.1300.10] (1-89)
  IPR036928 Amidase signature (AS) superfamily [SSF75304] (2-89)

Mean predicted aligned error: 3.49 Å

pLDDT: mean 94.89, std 2.79, range [82.5, 98.44]

Radius of gyration: 16.39 Å; Cα contacts (8 Å, |Δi|>4): 58; chains: 1; bounding box: 40×37×37 Å

Solvent-accessible surface area (backbone atoms only — not comparable to full-atom values): 5760 Å² total; per-residue (Å²): 112,70,66,61,55,51,53,51,51,42,54,52,51,27,51,54,53,52,58,52,52,74,80,40,96,75,86,89,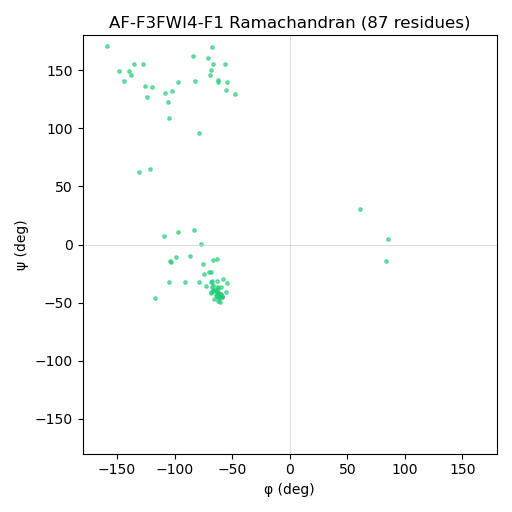73,68,67,48,78,62,67,80,73,60,90,70,71,82,62,87,85,58,89,87,61,50,75,66,55,52,51,51,56,48,44,72,42,40,65,64,52,59,58,40,72,66,50,66,55,91,82,85,84,73,89,81,46,63,48,96,87,70,44,66,83

Foldseek 3Di:
DVVVVVVVVLVVLLVVVVVVCVVPVDDDDAQWPDFDDDPPQLDPPDPVDDPVNNVVSCCNTGVPPVSCVSNVDDDDDDFDDADPVRTTD